Protein AF-A0A285QYA8-F1 (afdb_monomer)

Secondary structure (DSSP, 8-state):
-------------PPPPPPPPPPPPPPPPPPPP-PPPPP---PPPEEEEEE--TT-SS-EEEEEEHHHHHHTTPPP-

Mean predicted aligned error: 19.14 Å

Radius of gyration: 44.6 Å; Cα contacts (8 Å, |Δi|>4): 42; chains: 1; bounding box: 120×28×76 Å

Foldseek 3Di:
DDDDDDDDDDDDDDDDDDDDDDDDDDDDDDDDDPDDDPDPDPDAAWDWDWDDDPPDNDIDIDIGHQVVCVVVVHHDD

pLDDT: mean 77.87, std 13.8, range [39.03, 96.69]

Structure (mmCIF, N/CA/C/O backbone):
data_AF-A0A285QYA8-F1
#
_entry.id   AF-A0A285QYA8-F1
#
loop_
_atom_site.group_PDB
_atom_site.id
_atom_site.type_symbol
_atom_site.label_atom_id
_atom_site.label_alt_id
_atom_site.label_comp_id
_atom_site.label_asym_id
_atom_site.label_entity_id
_atom_site.label_seq_id
_atom_site.pdb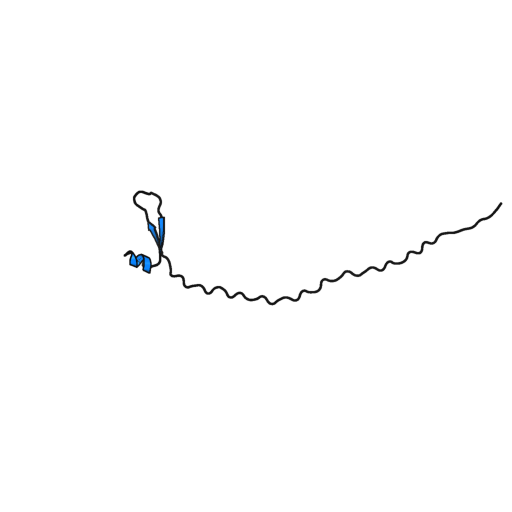x_PDB_ins_code
_atom_site.Cartn_x
_atom_site.Cartn_y
_atom_site.Cartn_z
_atom_site.occupancy
_atom_site.B_iso_or_equiv
_atom_site.auth_seq_id
_atom_site.auth_comp_id
_atom_site.auth_asym_id
_atom_site.auth_atom_id
_atom_site.pdbx_PDB_model_num
ATOM 1 N N . MET A 1 1 ? 99.816 19.648 64.841 1.00 39.03 1 MET A N 1
ATOM 2 C CA . MET A 1 1 ? 100.222 18.313 64.360 1.00 39.03 1 MET A CA 1
ATOM 3 C C . MET A 1 1 ? 99.304 17.922 63.209 1.00 39.03 1 MET A C 1
ATOM 5 O O . MET A 1 1 ? 98.106 17.917 63.426 1.00 39.03 1 MET A O 1
ATOM 9 N N . ILE A 1 2 ? 99.902 17.645 62.037 1.00 48.75 2 ILE A N 1
ATOM 10 C CA . ILE A 1 2 ? 99.438 16.741 60.957 1.00 48.75 2 ILE A CA 1
ATOM 11 C C . ILE A 1 2 ? 98.121 17.173 60.256 1.00 48.75 2 ILE A C 1
ATOM 13 O O . ILE A 1 2 ? 97.044 17.001 60.800 1.00 48.75 2 ILE A O 1
ATOM 17 N N . ALA A 1 3 ? 98.118 17.886 59.122 1.00 48.66 3 ALA A N 1
ATOM 18 C CA . ALA A 1 3 ? 98.455 17.442 57.756 1.00 48.66 3 ALA A CA 1
ATOM 19 C C . ALA A 1 3 ? 97.738 16.146 57.313 1.00 48.66 3 ALA A C 1
ATOM 21 O O . ALA A 1 3 ? 98.293 15.065 57.460 1.00 48.66 3 ALA A O 1
ATOM 22 N N . SER A 1 4 ? 96.532 16.237 56.739 1.00 55.78 4 SER A N 1
ATOM 23 C CA . SER A 1 4 ? 95.928 15.197 55.876 1.00 55.78 4 SER A CA 1
ATOM 24 C C . SER A 1 4 ? 94.788 15.836 55.068 1.00 55.78 4 SER A C 1
ATOM 26 O O . SER A 1 4 ? 93.817 16.311 55.642 1.00 55.78 4 SER A O 1
ATOM 28 N N . LEU A 1 5 ? 95.032 16.194 53.805 1.00 57.81 5 LEU A N 1
ATOM 29 C CA . LEU A 1 5 ? 94.877 15.360 52.599 1.00 57.81 5 LEU A CA 1
ATOM 30 C C . LEU A 1 5 ? 93.414 15.240 52.135 1.00 57.81 5 LEU A C 1
ATOM 32 O O . LEU A 1 5 ? 92.652 14.397 52.588 1.00 57.81 5 LEU A O 1
ATOM 36 N N . LEU A 1 6 ? 93.090 16.157 51.213 1.00 57.75 6 LEU A N 1
ATOM 37 C CA . LEU A 1 6 ? 92.283 16.004 49.996 1.00 57.75 6 LEU A CA 1
ATOM 38 C C . LEU A 1 6 ? 91.642 14.629 49.757 1.00 57.75 6 LEU A C 1
ATOM 40 O O . LEU A 1 6 ? 92.355 13.638 49.651 1.00 57.75 6 LEU A O 1
ATOM 44 N N . LEU A 1 7 ? 90.351 14.635 49.411 1.00 59.44 7 LEU A N 1
ATOM 45 C CA . LEU A 1 7 ? 89.885 13.927 48.214 1.00 59.44 7 LEU A CA 1
ATOM 46 C C . LEU A 1 7 ? 88.553 14.531 47.736 1.00 59.44 7 LEU A C 1
ATOM 48 O O . LEU A 1 7 ? 87.478 14.211 48.236 1.00 59.44 7 LEU A O 1
ATOM 52 N N . ALA A 1 8 ? 88.635 15.456 46.777 1.00 60.34 8 ALA A N 1
ATOM 53 C CA . ALA A 1 8 ? 87.471 15.950 46.052 1.00 60.34 8 ALA A CA 1
ATOM 54 C C . ALA A 1 8 ? 86.969 14.832 45.126 1.00 60.34 8 ALA A C 1
ATOM 56 O O . ALA A 1 8 ? 87.628 14.487 44.145 1.00 60.34 8 ALA A O 1
ATOM 57 N N . ALA A 1 9 ? 85.823 14.239 45.456 1.00 65.12 9 ALA A N 1
ATOM 58 C CA . ALA A 1 9 ? 85.173 13.245 44.614 1.00 65.12 9 ALA A CA 1
ATOM 59 C C . ALA A 1 9 ? 84.555 13.944 43.392 1.00 65.12 9 ALA A C 1
ATOM 61 O O . ALA A 1 9 ? 83.462 14.503 43.462 1.00 65.12 9 ALA A O 1
ATOM 62 N N . VAL A 1 10 ? 85.272 13.940 42.267 1.00 67.50 10 VAL A N 1
ATOM 63 C CA . VAL A 1 10 ? 84.714 14.336 40.970 1.00 67.50 10 VAL A CA 1
ATOM 64 C C . VAL A 1 10 ? 83.806 13.204 40.493 1.00 67.50 10 VAL A C 1
ATOM 66 O O . VAL A 1 10 ? 84.274 12.149 40.070 1.00 67.50 10 VAL A O 1
ATOM 69 N N . VAL A 1 11 ? 82.494 13.411 40.594 1.00 68.12 11 VAL A N 1
ATOM 70 C CA . VAL A 1 11 ? 81.487 12.504 40.035 1.00 68.12 11 VAL A CA 1
ATOM 71 C C . VAL A 1 11 ? 81.457 12.703 38.520 1.00 68.12 11 VAL A C 1
ATOM 73 O O . VAL A 1 11 ? 81.019 13.741 38.027 1.00 68.12 11 VAL A O 1
ATOM 76 N N . ALA A 1 12 ? 81.950 11.716 37.775 1.00 68.81 12 ALA A N 1
ATOM 77 C CA . ALA A 1 12 ? 81.864 11.699 36.320 1.00 68.81 12 ALA A CA 1
ATOM 78 C C . ALA A 1 12 ? 80.421 11.383 35.890 1.00 68.81 12 ALA A C 1
ATOM 80 O O . ALA A 1 12 ? 79.923 10.282 36.119 1.00 68.81 12 ALA A O 1
ATOM 81 N N . ILE A 1 13 ? 79.745 12.350 35.270 1.00 69.62 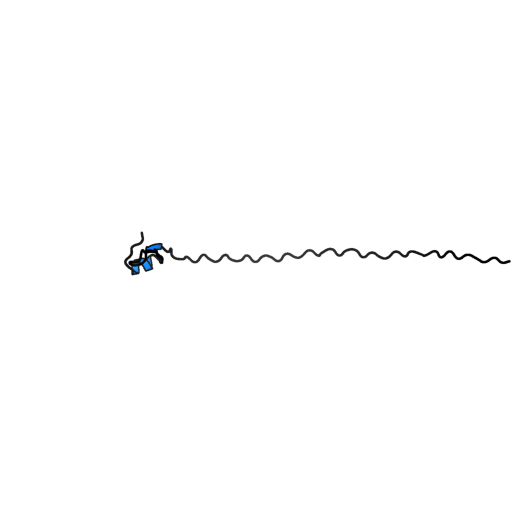13 ILE A N 1
ATOM 82 C CA . ILE A 1 13 ? 78.409 12.160 34.694 1.00 69.62 13 ILE A CA 1
ATOM 83 C C . ILE A 1 13 ? 78.586 11.434 33.359 1.00 69.62 13 ILE A C 1
ATOM 85 O O . ILE A 1 13 ? 79.151 11.993 32.420 1.00 69.62 13 ILE A O 1
ATOM 89 N N . GLN A 1 14 ? 78.131 10.185 33.270 1.00 72.00 14 GLN A N 1
ATOM 90 C CA . GLN A 1 14 ? 78.124 9.455 32.003 1.00 72.00 14 GLN A CA 1
ATOM 91 C C . GLN A 1 14 ? 76.862 9.804 31.201 1.00 72.00 14 GLN A C 1
ATOM 93 O O . GLN A 1 14 ? 75.771 9.839 31.776 1.00 72.00 14 GLN A O 1
ATOM 98 N N . PRO A 1 15 ? 76.972 10.064 29.887 1.00 69.50 15 PRO A N 1
ATOM 99 C CA . PRO A 1 15 ? 75.805 10.315 29.056 1.00 69.50 15 PRO A CA 1
ATOM 100 C C . PRO A 1 15 ? 75.005 9.021 28.881 1.00 69.50 15 PRO A C 1
ATOM 102 O O . PRO A 1 15 ? 75.525 8.003 28.427 1.00 69.50 15 PRO A O 1
ATOM 105 N N . VAL A 1 16 ? 73.724 9.070 29.240 1.00 73.81 16 VAL A N 1
ATOM 106 C CA . VAL A 1 16 ? 72.783 7.971 29.011 1.00 73.81 16 VAL A CA 1
ATOM 107 C C . VAL A 1 16 ? 72.338 8.027 27.545 1.00 73.81 16 VAL A C 1
ATOM 109 O O . VAL A 1 16 ? 71.904 9.092 27.098 1.00 73.81 16 VAL A O 1
ATOM 112 N N . PRO A 1 17 ? 72.435 6.931 26.770 1.00 66.44 17 PRO A N 1
ATOM 113 C CA . PRO A 1 17 ? 71.971 6.931 25.390 1.00 66.44 17 PRO A CA 1
ATOM 114 C C . PRO A 1 17 ? 70.450 7.114 25.348 1.00 66.44 17 PRO A C 1
ATOM 116 O O . PRO A 1 17 ? 69.697 6.361 25.966 1.00 66.44 17 PRO A O 1
ATOM 119 N N . PHE A 1 18 ? 70.000 8.127 24.611 1.00 69.69 18 PHE A N 1
ATOM 120 C CA . PHE A 1 18 ? 68.586 8.387 24.371 1.00 69.69 18 PHE A CA 1
ATOM 121 C C . PHE A 1 18 ? 68.124 7.564 23.163 1.00 69.69 18 PHE A C 1
ATOM 123 O O . PHE A 1 18 ? 68.650 7.724 22.061 1.00 69.69 18 PHE A O 1
ATOM 130 N N . ALA A 1 19 ? 67.163 6.662 23.366 1.00 69.12 19 ALA A N 1
ATOM 131 C CA . ALA A 1 19 ? 66.555 5.907 22.276 1.00 69.12 19 ALA A CA 1
ATOM 132 C C . ALA A 1 19 ? 65.612 6.816 21.473 1.00 69.12 19 ALA A C 1
ATOM 134 O O . ALA A 1 19 ? 64.785 7.523 22.049 1.00 69.12 19 ALA A O 1
ATOM 135 N N . ALA A 1 20 ? 65.738 6.802 20.145 1.00 75.94 20 ALA A N 1
ATOM 136 C CA . ALA A 1 20 ? 64.859 7.567 19.267 1.00 75.94 20 ALA A CA 1
ATOM 137 C C . ALA A 1 20 ? 63.404 7.051 19.350 1.00 75.94 20 ALA A C 1
ATOM 139 O O . ALA A 1 20 ? 63.201 5.841 19.499 1.00 75.94 20 ALA A O 1
ATOM 140 N N . PRO A 1 21 ? 62.385 7.926 19.238 1.00 67.31 21 PRO A N 1
ATOM 141 C CA . PRO A 1 21 ? 60.992 7.496 19.172 1.00 67.31 21 PRO A CA 1
ATOM 142 C C . PRO A 1 21 ? 60.747 6.657 17.914 1.00 67.31 21 PRO A C 1
ATOM 144 O O . PRO A 1 21 ? 61.234 6.994 16.837 1.00 67.31 21 PRO A O 1
ATOM 147 N N . ALA A 1 22 ? 59.974 5.579 18.039 1.00 69.06 22 ALA A N 1
ATOM 148 C CA . ALA A 1 22 ? 59.556 4.790 16.886 1.00 69.06 22 ALA A CA 1
ATOM 149 C C . ALA A 1 22 ? 58.511 5.560 16.061 1.00 69.06 22 ALA A C 1
ATOM 151 O O . ALA A 1 22 ? 57.488 5.990 16.599 1.00 69.06 22 ALA A O 1
ATOM 152 N N . GLU A 1 23 ? 58.751 5.709 14.757 1.00 71.44 23 GLU A N 1
ATOM 153 C CA . GLU A 1 23 ? 57.753 6.231 13.820 1.00 71.44 23 GLU A CA 1
ATOM 154 C C . GLU A 1 23 ? 56.671 5.171 13.539 1.00 71.44 23 GLU A C 1
ATOM 156 O O . GLU A 1 23 ? 57.001 3.997 13.332 1.00 71.44 23 GLU A O 1
ATOM 161 N N . PRO A 1 24 ? 55.375 5.536 13.510 1.00 65.94 24 PRO A N 1
ATOM 162 C CA . PRO A 1 24 ? 54.325 4.608 13.111 1.00 65.94 24 PRO A CA 1
ATOM 163 C C . PRO A 1 24 ? 54.486 4.242 11.631 1.00 65.94 24 PRO A C 1
ATOM 165 O O . PRO A 1 24 ? 54.481 5.113 10.763 1.00 65.94 24 PRO A O 1
ATOM 168 N N . GLY A 1 25 ? 54.600 2.948 11.331 1.00 68.69 25 GLY A N 1
ATOM 169 C CA . GLY A 1 25 ? 54.638 2.468 9.951 1.00 68.69 25 GLY A CA 1
ATOM 170 C C . GLY A 1 25 ? 53.345 2.810 9.204 1.00 68.69 25 GLY A C 1
ATOM 171 O O . GLY A 1 25 ? 52.247 2.607 9.726 1.00 68.69 25 GLY A O 1
ATOM 172 N N . ALA A 1 26 ? 53.466 3.320 7.976 1.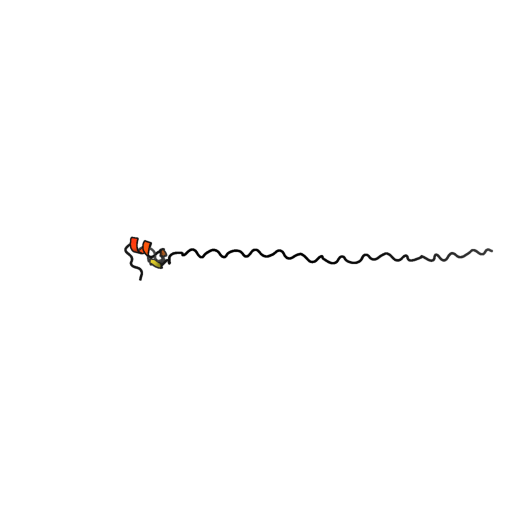00 67.62 26 ALA A N 1
ATOM 173 C CA . ALA A 1 26 ? 52.319 3.603 7.121 1.00 67.62 26 ALA A CA 1
ATO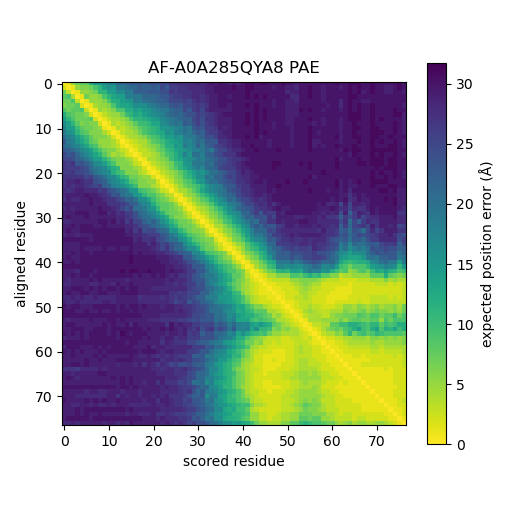M 174 C C . ALA A 1 26 ? 51.531 2.311 6.838 1.00 67.62 26 ALA A C 1
ATOM 176 O O . ALA A 1 26 ? 52.062 1.353 6.273 1.00 67.62 26 ALA A O 1
ATOM 177 N N . ALA A 1 27 ? 50.258 2.282 7.235 1.00 69.81 27 ALA A N 1
ATOM 178 C CA . ALA A 1 27 ? 49.378 1.154 6.964 1.00 69.81 27 ALA A CA 1
ATOM 179 C C . ALA A 1 27 ? 49.058 1.078 5.462 1.00 69.81 27 ALA A C 1
ATOM 181 O O . ALA A 1 27 ? 48.621 2.056 4.854 1.00 69.81 27 ALA A O 1
ATOM 182 N N . VAL A 1 28 ? 49.254 -0.100 4.867 1.00 70.94 28 VAL A N 1
ATOM 183 C CA . VAL A 1 28 ? 48.884 -0.370 3.474 1.00 70.94 28 VAL A CA 1
ATOM 184 C C . VAL A 1 28 ? 47.358 -0.359 3.366 1.00 70.94 28 VAL A C 1
ATOM 186 O O . VAL A 1 28 ? 46.680 -1.167 4.001 1.00 70.94 28 VAL A O 1
ATOM 189 N N . ALA A 1 29 ? 46.810 0.562 2.573 1.00 69.06 29 ALA A N 1
ATOM 190 C CA . ALA A 1 29 ? 45.371 0.655 2.356 1.00 69.06 29 ALA A CA 1
ATOM 191 C C . ALA A 1 29 ? 44.860 -0.592 1.616 1.00 69.06 29 ALA A C 1
ATOM 193 O O . ALA A 1 29 ? 45.293 -0.899 0.505 1.00 69.06 29 ALA A O 1
ATOM 194 N N . THR A 1 30 ? 43.927 -1.314 2.233 1.00 74.06 30 THR A N 1
ATOM 195 C CA . THR A 1 30 ? 43.220 -2.428 1.592 1.00 74.06 30 THR A CA 1
ATOM 196 C C . THR A 1 30 ? 42.211 -1.861 0.584 1.00 74.06 30 THR A C 1
ATOM 198 O O . THR A 1 30 ? 41.494 -0.920 0.933 1.00 74.06 30 THR A O 1
ATOM 201 N N . PRO A 1 31 ? 42.113 -2.387 -0.652 1.00 69.69 31 PRO A N 1
ATOM 202 C CA . PRO A 1 31 ? 41.109 -1.915 -1.597 1.00 69.69 31 PRO A CA 1
ATOM 203 C C . PRO A 1 31 ? 39.705 -2.177 -1.043 1.00 69.69 31 PRO A C 1
ATOM 205 O O . PRO A 1 31 ? 39.368 -3.299 -0.657 1.00 69.69 31 PRO A O 1
ATOM 208 N N . ALA A 1 32 ? 38.881 -1.131 -0.994 1.00 73.38 32 ALA A N 1
ATOM 209 C CA . ALA A 1 32 ? 37.493 -1.251 -0.578 1.00 73.38 32 ALA A CA 1
ATOM 210 C C . ALA A 1 32 ? 36.729 -2.110 -1.594 1.00 73.38 32 ALA A C 1
ATOM 212 O O . ALA A 1 32 ? 36.679 -1.793 -2.782 1.00 73.38 32 ALA A O 1
ATOM 213 N N . THR A 1 33 ? 36.118 -3.199 -1.127 1.00 74.00 33 THR A N 1
ATOM 214 C CA . THR A 1 33 ? 35.192 -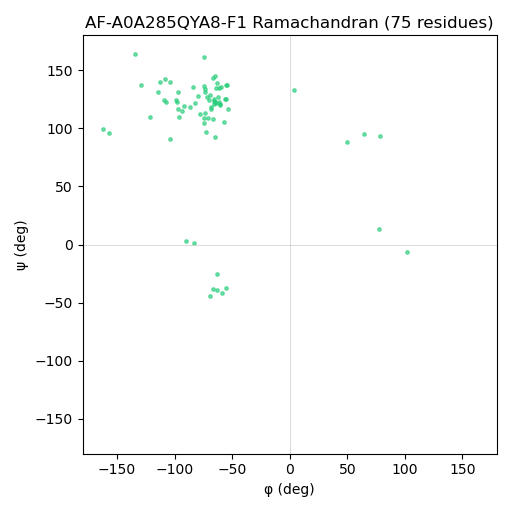3.981 -1.951 1.00 74.00 33 THR A CA 1
ATOM 215 C C . THR A 1 33 ? 33.943 -3.141 -2.188 1.00 74.00 33 THR A C 1
ATOM 217 O O . THR A 1 33 ? 33.233 -2.796 -1.245 1.00 74.00 33 THR A O 1
ATOM 220 N N . THR A 1 34 ? 33.673 -2.789 -3.444 1.00 72.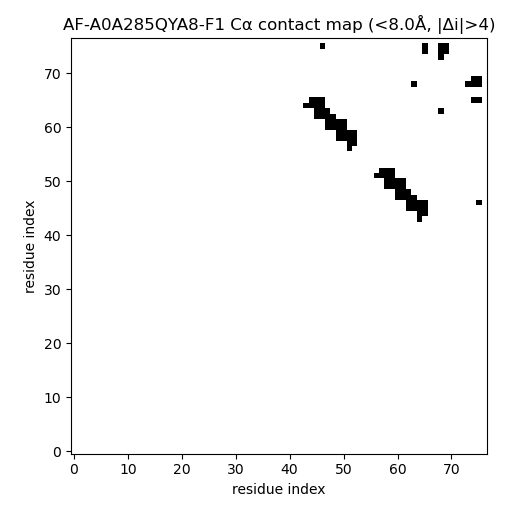38 34 THR A N 1
ATOM 221 C CA . THR A 1 34 ? 32.426 -2.124 -3.823 1.00 72.38 34 THR A CA 1
ATOM 222 C C . THR A 1 34 ? 31.273 -3.099 -3.603 1.00 72.38 34 THR A C 1
ATOM 224 O O . THR A 1 34 ? 31.130 -4.080 -4.332 1.00 72.38 34 THR A O 1
ATOM 227 N N . ALA A 1 35 ? 30.454 -2.852 -2.582 1.00 74.06 35 ALA A N 1
ATOM 228 C CA . ALA A 1 35 ? 29.214 -3.588 -2.399 1.00 74.06 35 ALA A CA 1
ATOM 229 C C . ALA A 1 35 ? 28.289 -3.294 -3.588 1.00 74.06 35 ALA A C 1
ATOM 231 O O . ALA A 1 35 ? 27.951 -2.138 -3.852 1.00 74.06 35 ALA A O 1
ATOM 232 N N . LEU A 1 36 ? 27.887 -4.338 -4.315 1.00 72.12 36 LEU A N 1
ATOM 233 C CA . LEU A 1 36 ? 26.834 -4.230 -5.320 1.00 72.12 36 LEU A CA 1
ATOM 234 C C . LEU A 1 36 ? 25.554 -3.778 -4.613 1.00 72.12 36 LEU A C 1
ATOM 236 O O . LEU A 1 36 ? 25.077 -4.447 -3.694 1.00 72.12 36 LEU A O 1
ATOM 240 N N . ALA A 1 37 ? 25.013 -2.634 -5.033 1.00 73.62 37 ALA A N 1
ATOM 241 C CA . ALA A 1 37 ? 23.717 -2.178 -4.560 1.00 73.62 37 ALA A CA 1
ATOM 242 C C . ALA A 1 37 ? 22.675 -3.283 -4.822 1.00 73.62 37 ALA A C 1
ATOM 244 O O . ALA A 1 37 ? 22.697 -3.887 -5.903 1.00 73.62 37 ALA A O 1
ATOM 245 N N . PRO A 1 38 ? 21.766 -3.569 -3.870 1.00 71.00 38 PRO A N 1
ATOM 246 C CA . PRO A 1 38 ? 20.707 -4.529 -4.113 1.00 71.00 38 PRO A CA 1
ATOM 247 C C . PRO A 1 38 ? 19.950 -4.099 -5.367 1.00 71.00 38 PRO A C 1
ATOM 249 O O . PRO A 1 38 ? 19.484 -2.962 -5.456 1.00 71.00 38 PRO A O 1
ATOM 252 N N . THR A 1 39 ? 19.840 -5.001 -6.345 1.00 67.62 39 THR A N 1
ATOM 253 C CA . THR A 1 39 ? 18.952 -4.790 -7.490 1.00 67.62 39 THR A CA 1
ATOM 254 C C . THR A 1 39 ? 17.572 -4.499 -6.924 1.00 67.62 39 THR A C 1
ATOM 256 O O . THR A 1 39 ? 17.012 -5.334 -6.208 1.00 67.62 39 THR A O 1
ATOM 259 N N . ALA A 1 40 ? 17.053 -3.297 -7.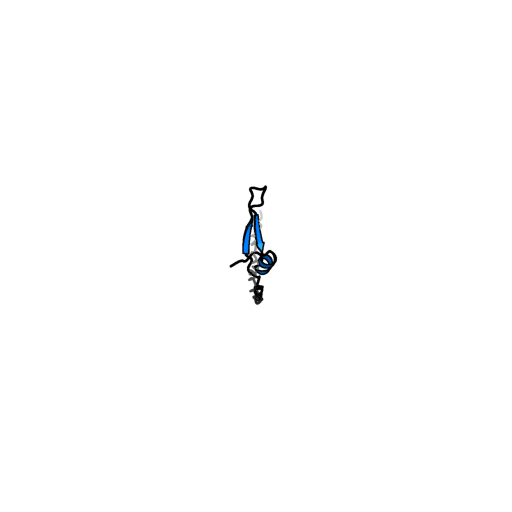184 1.00 66.88 40 ALA A N 1
ATOM 260 C CA . ALA A 1 40 ? 15.729 -2.906 -6.739 1.00 66.88 40 ALA A CA 1
ATOM 261 C C . ALA A 1 40 ? 14.736 -3.921 -7.307 1.00 66.88 40 ALA A C 1
ATOM 263 O O . ALA A 1 40 ? 14.466 -3.951 -8.509 1.00 66.88 40 ALA A O 1
ATOM 264 N N . ARG A 1 41 ? 14.238 -4.814 -6.446 1.00 67.94 41 ARG A N 1
ATOM 265 C CA . ARG A 1 41 ? 13.172 -5.740 -6.809 1.00 67.94 41 ARG A CA 1
ATOM 266 C C . ARG A 1 41 ? 12.023 -4.874 -7.302 1.00 67.94 41 ARG A C 1
ATOM 268 O O . ARG A 1 41 ? 11.612 -3.966 -6.585 1.00 67.94 41 ARG A O 1
ATOM 275 N N . SER A 1 42 ? 11.535 -5.125 -8.514 1.00 64.75 42 SER A N 1
ATOM 276 C CA . SER A 1 42 ? 10.339 -4.447 -9.008 1.00 64.75 42 SER A CA 1
ATOM 277 C C . SER A 1 42 ? 9.171 -4.891 -8.127 1.00 64.75 42 SER A C 1
ATOM 279 O O . SER A 1 42 ? 8.618 -5.978 -8.292 1.00 64.75 42 SER A O 1
ATOM 281 N N . VAL A 1 43 ? 8.898 -4.120 -7.075 1.00 74.44 43 VAL A N 1
ATOM 282 C CA . VAL A 1 43 ? 7.766 -4.352 -6.184 1.00 74.44 43 VAL A CA 1
ATOM 283 C C . VAL A 1 43 ? 6.564 -3.730 -6.870 1.00 74.44 43 VAL A C 1
ATOM 285 O O . VAL A 1 43 ? 6.575 -2.541 -7.186 1.00 74.44 43 VAL A O 1
ATOM 288 N N . ALA A 1 44 ? 5.536 -4.539 -7.120 1.00 82.44 44 ALA A N 1
ATOM 289 C CA . ALA A 1 44 ? 4.302 -4.049 -7.714 1.00 82.44 44 ALA A CA 1
ATOM 290 C C . ALA A 1 44 ? 3.733 -2.882 -6.879 1.00 82.44 44 ALA A C 1
ATOM 292 O O . ALA A 1 44 ? 3.718 -2.972 -5.643 1.00 82.44 44 ALA A O 1
ATOM 293 N N . PRO A 1 45 ? 3.254 -1.800 -7.522 1.00 89.31 45 PRO A N 1
ATOM 294 C CA . PRO A 1 45 ? 2.683 -0.670 -6.807 1.00 89.31 45 PRO A CA 1
ATOM 295 C C . PRO A 1 45 ? 1.475 -1.126 -5.984 1.00 89.31 45 PRO A C 1
ATOM 297 O O . PRO A 1 45 ? 0.627 -1.896 -6.451 1.00 89.31 45 PRO A O 1
ATOM 300 N N . ARG A 1 46 ? 1.413 -0.653 -4.737 1.00 92.94 46 ARG A N 1
ATOM 301 C CA . ARG A 1 46 ? 0.289 -0.890 -3.827 1.00 92.94 46 ARG A CA 1
ATOM 302 C C . ARG A 1 46 ? -0.557 0.370 -3.734 1.00 92.94 46 ARG A C 1
ATOM 304 O O . ARG A 1 46 ? -0.026 1.473 -3.634 1.00 92.94 46 ARG A O 1
ATOM 311 N N . TYR A 1 47 ? -1.865 0.179 -3.709 1.00 94.25 47 TYR A N 1
ATOM 312 C CA . TYR A 1 47 ? -2.872 1.221 -3.619 1.00 94.25 47 TYR A CA 1
ATOM 313 C C . TYR A 1 47 ? -3.596 1.082 -2.293 1.00 94.25 47 TYR A C 1
ATOM 315 O O . TYR A 1 47 ? -3.997 -0.021 -1.916 1.00 94.25 47 TYR A O 1
ATOM 323 N N . CYS A 1 48 ? -3.717 2.198 -1.580 1.00 95.12 48 CYS A N 1
ATOM 324 C CA . CYS A 1 48 ? -4.277 2.212 -0.244 1.00 95.12 48 CYS A CA 1
ATOM 325 C C . CYS A 1 48 ? -5.652 2.868 -0.233 1.00 95.12 48 CYS A C 1
ATOM 327 O O . CYS A 1 48 ? -5.773 4.030 -0.617 1.00 95.12 48 CYS A O 1
ATOM 329 N N . ILE A 1 49 ? -6.647 2.151 0.274 1.00 93.12 49 ILE A N 1
ATOM 330 C CA . ILE A 1 49 ? -7.999 2.659 0.495 1.00 93.12 49 ILE A CA 1
ATOM 331 C C . ILE A 1 49 ? -8.211 2.813 2.002 1.00 93.12 49 ILE A C 1
ATOM 333 O O . ILE A 1 49 ? -7.690 2.030 2.802 1.00 93.12 49 ILE A O 1
ATOM 337 N N . ILE A 1 50 ? -8.920 3.871 2.399 1.00 93.44 50 ILE A N 1
ATOM 338 C CA . ILE A 1 50 ? -9.345 4.064 3.784 1.00 93.44 50 ILE A CA 1
ATOM 339 C C . ILE A 1 50 ? -10.747 3.487 3.930 1.00 93.44 50 ILE A C 1
ATOM 341 O O . ILE A 1 50 ? -11.700 3.999 3.350 1.00 93.44 50 ILE A O 1
ATOM 345 N N . GLU A 1 51 ? -10.864 2.435 4.725 1.00 90.50 51 GLU A N 1
ATOM 346 C CA . GLU A 1 51 ? -12.129 1.808 5.068 1.00 90.50 51 GLU A CA 1
ATOM 347 C C . GLU A 1 51 ? -12.609 2.335 6.420 1.00 90.50 51 GLU A C 1
ATOM 349 O O . GLU A 1 51 ? -11.859 2.376 7.400 1.00 90.50 51 GLU A O 1
ATOM 354 N N . ALA A 1 52 ? -13.876 2.738 6.479 1.00 89.12 52 ALA A N 1
ATOM 355 C CA . ALA A 1 52 ? -14.561 3.089 7.715 1.00 89.12 52 ALA A CA 1
ATOM 356 C C . ALA A 1 52 ? -15.502 1.930 8.089 1.00 89.12 52 ALA A C 1
ATOM 358 O O . ALA A 1 52 ? -16.635 1.890 7.605 1.00 89.12 52 ALA A O 1
ATOM 359 N N . PRO A 1 53 ? -15.046 0.947 8.890 1.00 84.00 53 PRO A N 1
ATOM 360 C CA . PRO A 1 53 ? -15.872 -0.204 9.230 1.00 84.00 53 PRO A CA 1
ATOM 361 C C . PRO A 1 53 ? -17.104 0.224 10.035 1.00 84.00 53 PRO A C 1
ATOM 363 O O . PRO A 1 53 ? -17.008 0.983 11.002 1.00 84.00 53 PRO A O 1
ATOM 366 N N . THR A 1 54 ? -18.274 -0.302 9.676 1.00 85.81 54 THR A N 1
ATOM 367 C CA . THR A 1 54 ? -19.515 -0.060 10.421 1.00 85.81 54 THR A CA 1
ATOM 368 C C . THR A 1 54 ? -19.376 -0.585 11.850 1.00 85.81 54 THR A C 1
ATOM 370 O O . THR A 1 54 ? -19.090 -1.763 12.054 1.00 85.81 54 THR A O 1
ATOM 373 N N . GLY A 1 55 ? -19.565 0.289 12.841 1.00 85.94 55 GLY A N 1
ATOM 374 C CA . GLY A 1 55 ? -19.435 -0.047 14.266 1.00 85.94 55 GLY A CA 1
ATOM 375 C C . GLY A 1 55 ? -18.125 0.402 14.921 1.00 85.94 55 GLY A C 1
ATOM 376 O O . GLY A 1 55 ? -18.013 0.339 16.142 1.00 85.94 55 GLY A O 1
ATOM 377 N N . SER A 1 56 ? -17.161 0.928 14.159 1.00 84.94 56 SER A N 1
ATOM 378 C CA . SER A 1 56 ? -15.990 1.615 14.711 1.00 84.94 56 SER A CA 1
ATOM 379 C C . SER A 1 56 ? -15.795 2.971 14.043 1.00 84.94 56 SER A C 1
ATOM 381 O O . SER A 1 56 ? -15.910 3.108 12.831 1.00 84.94 56 SER A O 1
ATOM 383 N N . ARG A 1 57 ? -15.471 3.995 14.839 1.00 87.94 57 ARG A N 1
ATOM 384 C CA . ARG A 1 57 ? -15.136 5.338 14.329 1.00 87.94 57 ARG A CA 1
ATOM 385 C C . ARG A 1 57 ? -13.678 5.460 13.886 1.00 87.94 57 ARG A C 1
ATOM 387 O O . ARG A 1 57 ? -13.253 6.543 13.500 1.00 87.94 57 ARG A O 1
ATOM 394 N N . ILE A 1 58 ? -12.905 4.379 13.982 1.00 92.44 58 ILE A N 1
ATOM 395 C CA . ILE A 1 58 ? -11.484 4.381 13.648 1.00 92.44 58 ILE A CA 1
ATOM 396 C C . ILE A 1 58 ? -11.324 3.888 12.206 1.00 92.44 58 ILE A C 1
ATOM 398 O O . ILE A 1 58 ? -11.538 2.696 11.955 1.00 92.44 58 ILE A O 1
ATOM 402 N N . PRO A 1 59 ? -10.943 4.767 11.263 1.00 91.00 59 PRO A N 1
ATOM 403 C CA . PRO A 1 59 ? -10.674 4.361 9.894 1.00 91.00 59 PRO A CA 1
ATOM 404 C C . PRO A 1 59 ? -9.436 3.461 9.830 1.00 91.00 59 PRO A C 1
ATOM 406 O O . PRO A 1 59 ? -8.452 3.679 10.542 1.00 91.00 59 PRO A O 1
ATOM 409 N N . ARG A 1 60 ? -9.465 2.457 8.952 1.00 92.88 60 ARG A N 1
ATOM 410 C CA . ARG A 1 60 ? -8.325 1.576 8.677 1.00 92.88 60 ARG A CA 1
ATOM 411 C C . ARG A 1 60 ? -7.826 1.798 7.262 1.00 92.88 60 ARG A C 1
ATOM 413 O O . ARG A 1 60 ? -8.612 1.945 6.336 1.00 92.88 60 ARG A O 1
ATOM 420 N N . LYS A 1 61 ? -6.507 1.801 7.093 1.00 94.62 61 LYS A N 1
ATOM 421 C CA . LYS A 1 61 ? -5.866 1.898 5.782 1.00 94.62 61 LYS A CA 1
ATOM 422 C C . LYS A 1 61 ? -5.500 0.496 5.301 1.00 94.62 61 LYS A C 1
ATOM 424 O O . LYS A 1 61 ? -4.677 -0.163 5.933 1.00 94.62 61 LYS A O 1
ATOM 429 N N . VAL A 1 62 ? -6.090 0.062 4.194 1.00 94.62 62 VAL A N 1
ATOM 430 C CA . VAL A 1 62 ? -5.827 -1.237 3.561 1.00 94.62 62 VAL A CA 1
ATOM 431 C C . VAL A 1 62 ? -5.038 -0.987 2.284 1.00 94.62 62 VAL A C 1
ATOM 433 O O . VAL A 1 62 ? -5.477 -0.202 1.451 1.00 94.62 62 VAL A O 1
ATOM 436 N N . CYS A 1 63 ? -3.853 -1.591 2.151 1.00 94.88 63 CYS A N 1
ATOM 437 C CA . CYS A 1 63 ? -2.929 -1.350 1.038 1.00 94.88 63 CYS A CA 1
ATOM 438 C C . CYS A 1 63 ? -2.630 -2.636 0.263 1.00 94.88 63 CYS A C 1
ATOM 440 O O . CYS A 1 63 ? -1.867 -3.495 0.723 1.00 94.88 63 CYS A O 1
ATOM 442 N N . GLU A 1 64 ? -3.141 -2.735 -0.957 1.00 94.94 64 GLU A N 1
ATOM 443 C CA . GLU A 1 64 ? -3.072 -3.951 -1.773 1.00 94.94 64 GLU A CA 1
ATOM 444 C C . GLU A 1 64 ? -2.653 -3.647 -3.212 1.00 94.94 64 GLU A C 1
ATOM 446 O O . GLU A 1 64 ? -2.613 -2.493 -3.639 1.00 94.94 64 GLU A O 1
ATOM 451 N N . THR A 1 65 ? -2.240 -4.675 -3.951 1.00 95.12 65 THR A N 1
ATOM 452 C CA . THR A 1 65 ? -1.859 -4.505 -5.361 1.00 95.12 65 THR A CA 1
ATOM 453 C C . THR A 1 65 ? -3.102 -4.311 -6.225 1.00 95.12 65 THR A C 1
ATOM 455 O O . THR A 1 65 ? -4.202 -4.691 -5.832 1.00 95.12 65 THR A O 1
ATOM 458 N N . ARG A 1 66 ? -2.941 -3.776 -7.440 1.00 93.75 66 ARG A N 1
ATOM 459 C CA . ARG A 1 66 ? -4.060 -3.648 -8.390 1.00 93.75 66 ARG A CA 1
ATOM 460 C C . ARG A 1 66 ? -4.752 -4.992 -8.672 1.00 93.75 66 ARG A C 1
ATOM 462 O O . ARG A 1 66 ? -5.969 -5.024 -8.794 1.00 93.75 66 ARG A O 1
ATOM 469 N N . ALA A 1 67 ? -3.991 -6.086 -8.753 1.00 94.06 67 ALA A N 1
ATOM 470 C CA . ALA A 1 67 ? -4.536 -7.424 -8.995 1.00 94.06 67 ALA A CA 1
ATOM 471 C C . ALA A 1 67 ? -5.397 -7.925 -7.825 1.00 94.06 67 ALA A C 1
ATOM 473 O O . ALA A 1 67 ? -6.434 -8.542 -8.040 1.00 94.06 67 ALA A O 1
ATOM 474 N N . ASP A 1 68 ? -4.980 -7.624 -6.597 1.00 95.12 68 ASP A N 1
ATOM 475 C CA . ASP A 1 68 ? -5.705 -8.007 -5.387 1.00 95.12 68 ASP A CA 1
ATOM 476 C C . ASP A 1 68 ? -7.026 -7.226 -5.261 1.00 95.12 68 ASP A C 1
ATOM 478 O O . ASP A 1 68 ? -8.090 -7.819 -5.096 1.00 95.12 68 ASP A O 1
ATOM 482 N N . TRP A 1 69 ? -6.992 -5.913 -5.517 1.00 95.75 69 TRP A N 1
ATOM 483 C CA . TRP A 1 69 ? -8.207 -5.100 -5.604 1.00 95.75 69 TRP A CA 1
ATOM 484 C C . TRP A 1 69 ? -9.166 -5.594 -6.692 1.00 95.75 69 TRP A C 1
ATOM 486 O O . TRP A 1 69 ? -10.368 -5.700 -6.447 1.00 95.75 69 TRP A O 1
ATOM 496 N N . ALA A 1 70 ? -8.645 -5.972 -7.863 1.00 95.25 70 ALA A N 1
ATOM 497 C CA . ALA A 1 70 ? -9.453 -6.537 -8.940 1.00 95.25 70 ALA A CA 1
ATOM 498 C C . ALA A 1 70 ? -10.103 -7.874 -8.541 1.00 95.25 70 ALA A C 1
ATOM 500 O O . ALA A 1 70 ? -11.273 -8.093 -8.850 1.00 95.25 70 ALA A O 1
ATOM 501 N N . ALA A 1 71 ? -9.396 -8.735 -7.800 1.00 96.69 71 ALA A N 1
ATOM 502 C CA . ALA A 1 71 ? -9.956 -9.977 -7.258 1.00 96.69 71 ALA A CA 1
ATOM 503 C C . ALA A 1 71 ? -11.102 -9.723 -6.259 1.00 96.69 71 ALA A C 1
ATOM 505 O O . ALA A 1 71 ? -11.989 -10.560 -6.106 1.00 96.69 71 ALA A O 1
ATOM 506 N N . LYS A 1 72 ? -11.115 -8.546 -5.625 1.00 94.56 72 LYS A N 1
ATOM 507 C CA . LYS A 1 72 ? -12.192 -8.064 -4.747 1.00 94.56 72 LYS A CA 1
ATOM 508 C C . LYS A 1 72 ? -13.282 -7.278 -5.483 1.00 94.56 72 LYS A C 1
ATOM 510 O O . LYS A 1 72 ? -14.200 -6.774 -4.844 1.00 94.56 72 LYS A O 1
ATOM 515 N N . GLY A 1 73 ? -13.194 -7.154 -6.810 1.00 95.81 73 GLY A N 1
ATOM 516 C CA . GLY A 1 73 ? -14.145 -6.400 -7.631 1.00 95.81 73 GLY A CA 1
ATOM 517 C C . GLY A 1 73 ? -13.961 -4.879 -7.584 1.00 95.81 73 GLY A C 1
ATOM 518 O O . GLY A 1 73 ? -14.833 -4.142 -8.039 1.00 95.81 73 GLY A O 1
ATOM 519 N N . VAL A 1 74 ? -12.840 -4.390 -7.050 1.00 93.69 74 VAL A N 1
ATOM 520 C CA . VAL A 1 74 ? -12.523 -2.961 -6.957 1.00 93.69 74 VAL A CA 1
ATOM 521 C C . VAL A 1 74 ? -11.606 -2.562 -8.112 1.00 93.69 74 VAL A C 1
ATOM 523 O O . VAL A 1 74 ? -10.510 -3.096 -8.273 1.00 93.69 74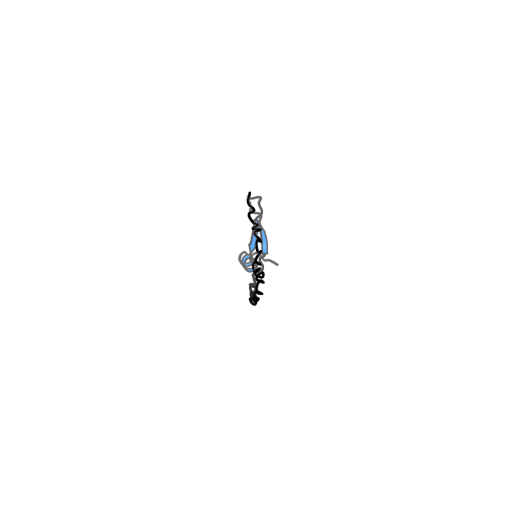 VAL A O 1
ATOM 526 N N . THR A 1 75 ? -12.040 -1.587 -8.914 1.00 92.81 75 THR A N 1
ATOM 527 C CA . THR A 1 75 ? -11.224 -1.039 -10.007 1.00 92.81 75 THR A CA 1
ATOM 528 C C . THR A 1 75 ? -10.425 0.159 -9.510 1.00 92.81 75 THR A C 1
ATOM 530 O O . THR A 1 75 ? -10.998 1.163 -9.091 1.00 92.81 75 THR A O 1
ATOM 533 N N . ILE A 1 76 ? -9.098 0.053 -9.574 1.00 89.50 76 ILE A N 1
ATOM 534 C CA . ILE A 1 76 ? -8.176 1.142 -9.247 1.00 89.50 76 ILE A CA 1
ATOM 535 C C . ILE A 1 76 ? -7.725 1.820 -10.552 1.00 89.50 76 ILE A C 1
ATOM 537 O O . ILE A 1 76 ? -7.205 1.097 -11.412 1.00 89.50 76 ILE A O 1
ATOM 541 N N . PRO A 1 77 ? -7.901 3.149 -10.711 1.00 80.25 77 PRO A N 1
ATOM 542 C CA . PRO A 1 77 ? -7.465 3.874 -11.907 1.00 80.25 77 PRO A CA 1
ATOM 543 C C . PRO A 1 77 ? -5.943 3.817 -12.147 1.00 80.25 77 PRO A C 1
ATOM 545 O O . PRO A 1 77 ? -5.161 3.434 -11.238 1.00 80.25 77 PRO A O 1
#

Solvent-accessible surface area (backbone atoms only — not comparable to full-atom values): 5751 Å² total; per-residue (Å²): 133,82,92,82,82,86,81,86,82,79,80,79,83,76,86,76,86,79,79,79,83,84,79,83,77,85,78,83,83,74,83,80,78,80,76,78,74,78,76,79,73,89,69,79,6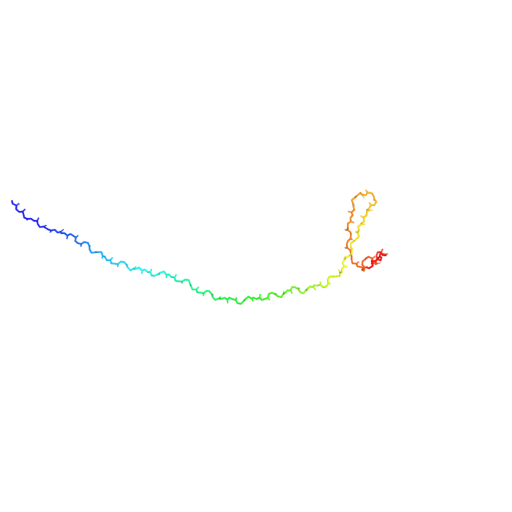8,66,51,71,47,78,44,69,51,90,95,50,94,66,69,43,79,49,72,40,38,66,69,58,35,46,75,72,73,42,87,75,132

Sequence (77 aa):
MIASLLLAAVVAIQPVPFAAPAEPGAAVATPATTALAPTARSVAPRYCIIEAPTGSRIPRKVCETRADWAAKGVTIP

Organism: NCBI:txid1141890